Protein 4OXW (pdb70)

Solvent-accessible surface area: 6752 Å² total; per-residue (Å²): 96,138,9,38,5,51,66,36,70,74,67,67,133,48,199,30,87,78,21,46,2,54,0,72,0,81,46,88,89,113,96,71,38,9,85,38,89,28,51,53,0,62,145,4,13,82,73,0,70,125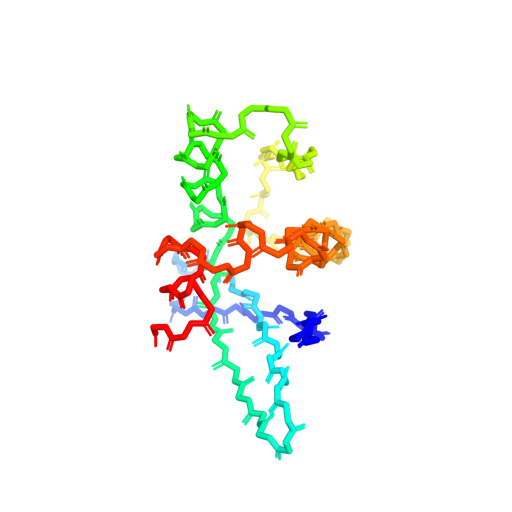,130,66,77,145,58,22,26,159,19,18,90,144,102,215,39,134,77,13,112,50,89,136,42,2,70,156,26,31,110,25,0,47,124,3,0,78,116,0,15,76,53,98,80,0,17,115,13,142,33,0,57,60,16,1,93,99

Structure (mmCIF, N/CA/C/O backbone):
data_4OXW
#
_entry.id   4OXW
#
_cell.length_a   36.672
_cell.length_b   49.258
_cell.length_c 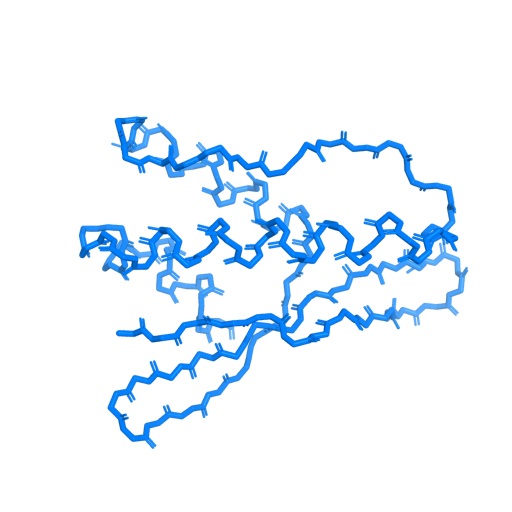  68.009
_cell.angle_alpha   90.00
_cell.angle_beta   90.00
_cell.angle_gamma   90.00
#
_symmetry.space_group_name_H-M   'P 21 21 21'
#
loop_
_entity.id
_entity.type
_entity.pdbx_description
1 polymer 'designed CISK-PX domain'
2 non-polymer 'SULFATE ION'
3 water water
#
loop_
_atom_site.group_PDB
_atom_site.id
_atom_site.type_symbol
_atom_site.label_atom_id
_atom_site.label_alt_id
_atom_site.label_comp_id
_atom_site.label_asym_id
_atom_site.label_entity_id
_atom_site.label_seq_id
_atom_site.pdbx_PDB_ins_code
_atom_site.Cartn_x
_atom_site.Cartn_y
_atom_site.Cartn_z
_atom_site.occupancy
_atom_site.B_iso_or_equiv
_atom_site.auth_seq_id
_atom_site.auth_comp_id
_atom_site.auth_asym_id
_atom_site.auth_atom_id
_atom_site.pdbx_PDB_model_num
ATOM 1 N N . MET A 1 8 ? 18.777 11.516 4.598 1.00 54.00 5 MET A N 1
ATOM 2 C CA . MET A 1 8 ? 18.567 12.690 3.695 1.00 51.99 5 MET A CA 1
ATOM 3 C C . MET A 1 8 ? 19.817 13.003 2.872 1.00 46.43 5 MET A C 1
ATOM 4 O O . MET A 1 8 ? 20.900 13.201 3.425 1.00 55.26 5 MET A O 1
ATOM 9 N N . LYS A 1 9 ? 19.650 13.043 1.550 1.00 36.69 6 LYS A N 1
ATOM 10 C CA . LYS A 1 9 ? 20.749 13.237 0.605 1.00 27.30 6 LYS A CA 1
ATOM 11 C C . LYS A 1 9 ? 20.454 14.610 -0.007 1.00 29.62 6 LYS A C 1
ATOM 12 O O . LYS A 1 9 ? 19.316 14.840 -0.395 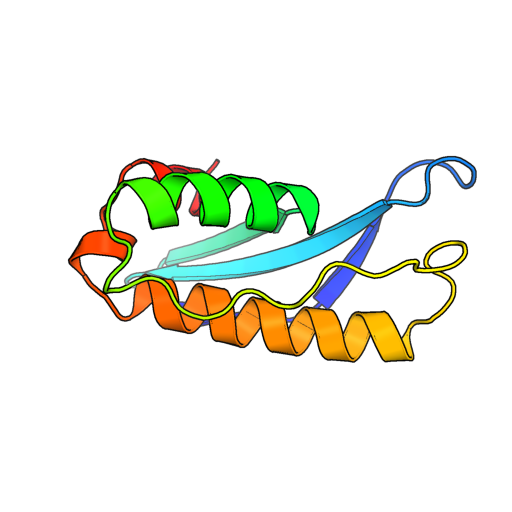1.00 27.26 6 LYS A O 1
ATOM 18 N N . VAL A 1 10 ? 21.446 15.519 -0.022 1.00 22.27 7 VAL A N 1
ATOM 19 C CA . VAL A 1 10 ? 21.286 16.845 -0.632 1.00 21.77 7 VAL A CA 1
ATOM 20 C C . VAL A 1 10 ? 22.380 17.141 -1.642 1.00 23.31 7 VAL A C 1
ATOM 21 O O . VAL A 1 10 ? 23.494 16.615 -1.536 1.00 21.15 7 VAL A O 1
ATOM 25 N N . SER A 1 11 ? 22.062 17.944 -2.644 1.00 18.30 8 SER A N 1
ATOM 26 C CA . SER A 1 11 ? 23.044 18.386 -3.636 1.00 18.94 8 SER A CA 1
ATOM 27 C C . SER A 1 11 ? 22.579 19.717 -4.214 1.00 17.83 8 SER A C 1
ATOM 28 O O . SER A 1 11 ? 21.449 20.132 -3.978 1.00 18.76 8 SER A O 1
ATOM 31 N N . ILE A 1 12 ? 23.498 20.433 -4.863 1.00 18.23 9 ILE A N 1
ATOM 32 C CA . ILE A 1 12 ? 23.204 21.700 -5.502 1.00 17.92 9 ILE A CA 1
ATOM 33 C C . ILE A 1 12 ? 23.706 21.660 -6.943 1.00 20.77 9 ILE A C 1
ATOM 34 O O . ILE A 1 12 ? 24.873 22.007 -7.240 1.00 20.61 9 ILE A O 1
ATOM 39 N N . PRO A 1 13 ? 22.837 21.175 -7.849 1.00 20.69 10 PRO A N 1
ATOM 40 C CA . PRO A 1 13 ? 23.260 20.964 -9.240 1.00 27.61 10 PRO A CA 1
ATOM 41 C C . PRO A 1 13 ? 23.528 22.259 -9.991 1.00 23.65 10 PRO A C 1
ATOM 42 O O . PRO A 1 13 ? 24.423 22.310 -10.853 1.00 24.75 10 PRO A O 1
ATOM 46 N N . ASP A 1 14 ? 22.780 23.307 -9.661 1.00 23.33 11 ASP A N 1
ATOM 47 C CA . ASP A 1 14 ? 22.863 24.557 -10.406 1.00 24.87 11 ASP A CA 1
ATOM 48 C C . ASP A 1 14 ? 22.564 25.764 -9.571 1.00 23.47 11 ASP A C 1
ATOM 49 O O . ASP A 1 14 ? 21.900 25.654 -8.527 1.00 21.25 11 ASP A O 1
ATOM 54 N N . PHE A 1 15 ? 23.025 26.913 -10.064 1.00 21.07 12 PHE A N 1
ATOM 55 C CA . PHE A 1 15 ? 22.531 28.217 -9.651 1.00 23.91 12 PHE A CA 1
ATOM 56 C C . PHE A 1 15 ? 21.716 28.835 -10.804 1.00 29.29 12 PHE A C 1
ATOM 57 O O . PHE A 1 15 ? 21.814 28.406 -11.980 1.00 24.99 12 PHE A O 1
ATOM 65 N N . GLU A 1 16 ? 20.878 29.797 -10.463 1.00 26.58 13 GLU A N 1
ATOM 66 C CA . GLU A 1 16 ? 19.992 30.435 -11.427 1.00 30.16 13 GLU A CA 1
ATOM 67 C C . GLU A 1 16 ? 19.909 31.906 -11.071 1.00 34.06 13 GLU A C 1
ATOM 68 O O . GLU A 1 16 ? 19.913 32.275 -9.895 1.00 33.26 13 GLU A O 1
ATOM 74 N N . LYS A 1 17 ? 19.809 32.763 -12.076 1.00 39.26 14 LYS A N 1
ATOM 75 C CA . LYS A 1 17 ? 19.658 34.195 -11.812 1.00 43.90 14 LYS A CA 1
ATOM 76 C C . LYS A 1 17 ? 18.242 34.606 -12.089 1.00 48.91 14 LYS A C 1
ATOM 77 O O . LYS A 1 17 ? 17.747 34.397 -13.186 1.00 56.55 14 LYS A O 1
ATOM 83 N N . GLU A 1 18 ? 17.595 35.178 -11.083 1.00 54.32 15 GLU A N 1
ATOM 84 C CA . GLU A 1 18 ? 16.179 35.492 -11.144 1.00 72.52 15 GLU A CA 1
ATOM 85 C C . GLU A 1 18 ? 16.035 36.974 -10.879 1.00 85.03 15 GLU A C 1
ATOM 86 O O . GLU A 1 18 ? 16.902 37.589 -10.250 1.00 71.60 15 GLU A O 1
ATOM 92 N N . GLY A 1 19 ? 14.948 37.551 -11.379 1.00 118.59 16 GLY A N 1
ATOM 93 C CA . GLY A 1 19 ? 14.604 38.926 -11.051 1.00 142.88 16 GLY A CA 1
ATOM 94 C C . GLY A 1 19 ? 14.290 39.807 -12.241 1.00 144.75 16 GLY A C 1
ATOM 95 O O . GLY A 1 19 ? 13.310 39.585 -12.955 1.00 160.60 16 GLY A O 1
ATOM 96 N N . GLU A 1 20 ? 15.144 40.803 -12.456 1.00 139.35 17 GLU A N 1
ATOM 97 C CA . GLU A 1 20 ? 14.810 41.932 -13.313 1.00 130.66 17 GLU A CA 1
ATOM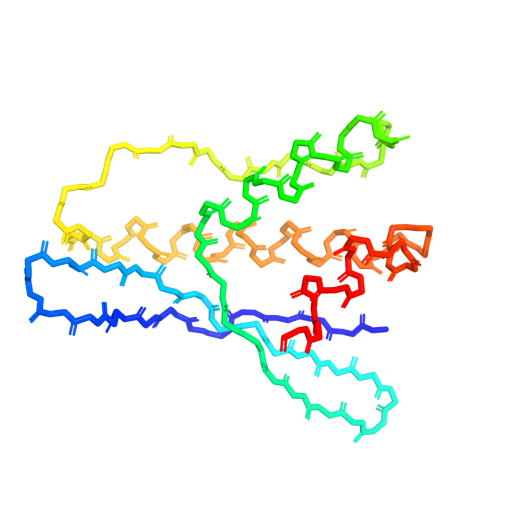 98 C C . GLU A 1 20 ? 15.893 42.247 -14.345 1.00 135.52 17 GLU A C 1
ATOM 99 O O . GLU A 1 20 ? 15.634 42.284 -15.551 1.00 143.87 17 GLU A O 1
ATOM 105 N N . GLY A 1 21 ? 17.105 42.476 -13.851 1.00 123.74 18 GLY A N 1
ATOM 106 C CA . GLY A 1 21 ? 18.192 43.032 -14.647 1.00 113.17 18 GLY A CA 1
ATOM 107 C C . GLY A 1 21 ? 18.900 44.056 -13.786 1.00 117.02 18 GLY A C 1
ATOM 108 O O . GLY A 1 21 ? 20.120 44.234 -13.876 1.00 114.06 18 GLY A O 1
ATOM 109 N N . LYS A 1 22 ? 18.109 44.725 -12.944 1.00 117.66 19 LYS A N 1
ATOM 110 C CA . LYS A 1 22 ? 18.612 45.675 -11.946 1.00 121.12 19 LYS A CA 1
ATOM 111 C C . LYS A 1 22 ? 18.700 45.005 -10.568 1.00 94.20 19 LYS A C 1
ATOM 112 O O . LYS A 1 22 ? 19.482 45.415 -9.717 1.00 79.72 19 LYS A O 1
ATOM 118 N N . SER A 1 23 ? 17.887 43.975 -10.359 1.00 96.48 20 SER A N 1
ATOM 119 C CA . SER A 1 23 ? 17.968 43.161 -9.155 1.00 107.75 20 SER A CA 1
ATOM 120 C C . SER A 1 23 ? 18.439 41.755 -9.512 1.00 97.84 20 SER A C 1
ATOM 121 O O . SER A 1 23 ? 17.770 40.774 -9.185 1.00 112.41 20 SER A O 1
ATOM 124 N N . LYS A 1 24 ? 19.573 41.644 -10.198 1.00 83.18 21 LYS A N 1
ATOM 125 C CA . LYS A 1 24 ? 20.139 40.323 -10.440 1.00 80.06 21 LYS A CA 1
ATOM 126 C C . LYS A 1 24 ? 20.413 39.722 -9.077 1.00 63.54 21 LYS A C 1
ATOM 127 O O . LYS A 1 24 ? 21.258 40.231 -8.364 1.00 49.78 21 LYS A O 1
ATOM 133 N N . HIS A 1 25 ? 19.659 38.692 -8.694 1.00 53.52 22 HIS A N 1
ATOM 134 C CA . HIS A 1 25 ? 19.990 37.889 -7.505 1.00 44.47 22 HIS A CA 1
ATOM 135 C C . HIS A 1 25 ? 20.252 36.466 -7.996 1.00 36.24 22 HIS A C 1
ATOM 136 O O . HIS A 1 25 ? 19.736 36.051 -9.047 1.00 44.58 22 HIS A O 1
ATOM 143 N N . VAL A 1 26 ? 21.065 35.725 -7.244 1.00 30.49 23 VAL A N 1
ATOM 144 C CA . VAL A 1 26 ? 21.447 34.380 -7.637 1.00 24.06 23 VAL A CA 1
ATOM 145 C C . VAL A 1 26 ? 20.843 33.465 -6.570 1.00 21.01 23 VAL A C 1
ATOM 146 O O . VAL A 1 26 ? 21.000 33.713 -5.379 1.00 22.14 23 VAL A O 1
ATOM 150 N N . MET A 1 27 ? 20.136 32.465 -7.043 1.00 19.61 24 MET A N 1
ATOM 151 C CA . MET A 1 27 ? 19.580 31.420 -6.199 1.00 20.73 24 MET A CA 1
ATOM 152 C C . MET A 1 27 ? 20.200 30.086 -6.541 1.00 22.17 24 MET A C 1
ATOM 153 O O . MET A 1 27 ? 20.562 29.817 -7.679 1.00 23.45 24 MET A O 1
ATOM 158 N N . TYR A 1 28 ? 20.345 29.248 -5.522 1.00 18.42 25 TYR A N 1
ATOM 159 C CA . TYR A 1 28 ? 20.974 27.943 -5.639 1.00 16.58 25 TYR A CA 1
ATOM 160 C C . TYR A 1 28 ? 19.867 26.924 -5.516 1.00 17.71 25 TYR A C 1
ATOM 161 O O . TYR A 1 28 ? 19.055 27.023 -4.607 1.00 17.50 25 TYR A O 1
ATOM 170 N N . LYS A 1 29 ? 19.802 26.001 -6.472 1.00 19.48 26 LYS A N 1
ATOM 171 C CA . LYS A 1 29 ? 18.798 24.955 -6.463 1.00 20.62 26 LYS A CA 1
ATOM 172 C C . LYS A 1 29 ? 19.305 23.775 -5.635 1.00 19.31 26 LYS A C 1
ATOM 173 O O . LYS A 1 29 ? 20.260 23.108 -6.021 1.00 21.29 26 LYS A O 1
ATOM 179 N N . ILE A 1 30 ? 18.696 23.547 -4.471 1.00 19.73 27 ILE A N 1
ATOM 180 C CA . ILE A 1 30 ? 19.060 22.418 -3.621 1.00 18.09 27 ILE A CA 1
ATOM 181 C C . ILE A 1 30 ? 18.084 21.244 -3.917 1.00 17.98 27 ILE A C 1
ATOM 182 O O . ILE A 1 30 ? 16.863 21.380 -3.729 1.00 21.76 27 ILE A O 1
ATOM 187 N N . LYS A 1 31 ? 18.634 20.138 -4.387 1.00 19.91 28 LYS A N 1
ATOM 188 C CA . LYS A 1 31 ? 17.872 18.889 -4.612 1.00 20.31 28 LYS A CA 1
ATOM 189 C C . LYS A 1 31 ? 17.960 18.059 -3.331 1.00 22.11 28 LYS A C 1
ATOM 190 O O . LYS A 1 31 ? 19.047 17.865 -2.776 1.00 21.70 28 LYS A O 1
ATOM 196 N N . VAL A 1 32 ? 16.800 17.637 -2.821 1.00 21.61 29 VAL A N 1
ATOM 197 C CA . VAL A 1 32 ? 16.703 16.984 -1.529 1.00 19.80 29 VAL A CA 1
ATOM 198 C C . VAL A 1 32 ? 16.037 15.630 -1.789 1.00 23.13 29 VAL A C 1
ATOM 199 O O . VAL A 1 32 ? 15.048 15.569 -2.485 1.00 24.58 29 VAL A O 1
ATOM 203 N N . LYS A 1 33 ? 16.664 14.552 -1.316 1.00 26.50 30 LYS A N 1
ATOM 204 C CA . LYS A 1 33 ? 16.105 13.188 -1.427 1.00 29.31 30 LYS A CA 1
ATOM 205 C C . LYS A 1 33 ? 15.982 12.552 -0.057 1.00 31.23 30 LYS A C 1
ATOM 206 O O . LYS A 1 33 ? 16.852 12.696 0.813 1.00 29.37 30 LYS A O 1
ATOM 212 N N . THR A 1 34 ? 14.873 11.878 0.195 1.00 29.53 31 THR A N 1
ATOM 213 C CA . THR A 1 34 ? 14.785 11.136 1.425 1.00 29.25 31 THR A CA 1
ATOM 214 C C . THR A 1 34 ? 13.858 9.986 1.117 1.00 25.42 31 THR A C 1
ATOM 215 O O . THR A 1 34 ? 12.845 10.174 0.460 1.00 21.79 31 THR A O 1
ATOM 219 N N . GLY A 1 35 ? 14.217 8.785 1.539 1.00 26.40 32 GLY A N 1
ATOM 220 C CA . GLY A 1 35 ? 13.410 7.638 1.062 1.00 26.29 32 GLY A CA 1
ATOM 221 C C . GLY A 1 35 ? 13.375 7.599 -0.443 1.00 24.35 32 GLY A C 1
ATOM 222 O O . GLY A 1 35 ? 14.427 7.637 -1.093 1.00 27.76 32 GLY A O 1
ATOM 223 N N . GLY A 1 36 ? 12.182 7.483 -1.042 1.00 21.91 33 GLY A N 1
ATOM 224 C CA . GLY A 1 36 ? 12.045 7.526 -2.469 1.00 22.52 33 GLY A CA 1
ATOM 225 C C . GLY A 1 36 ? 11.466 8.837 -2.964 1.00 22.55 33 GLY A C 1
ATOM 226 O O . GLY A 1 36 ? 11.026 8.924 -4.098 1.00 26.86 33 GLY A O 1
ATOM 227 N N . GLU A 1 37 ? 11.476 9.857 -2.106 1.00 20.82 34 GLU A N 1
ATOM 228 C CA . GLU A 1 37 ? 10.964 11.183 -2.437 1.00 21.53 34 GLU A CA 1
ATOM 229 C C . GLU A 1 37 ? 12.120 12.117 -2.838 1.00 27.22 34 GLU A C 1
ATOM 230 O O . GLU A 1 37 ? 13.258 11.943 -2.376 1.00 24.80 34 GLU A O 1
ATOM 236 N N . GLU A 1 38 ? 11.824 13.069 -3.733 1.00 23.99 35 GLU A N 1
ATOM 237 C CA . GLU A 1 38 ? 12.820 14.046 -4.179 1.00 24.77 35 GLU A CA 1
ATOM 238 C C . GLU A 1 38 ? 12.091 15.356 -4.462 1.00 29.99 35 GLU A C 1
ATOM 239 O O . GLU A 1 38 ? 10.965 15.372 -4.981 1.00 28.03 35 GLU A O 1
ATOM 245 N N . TRP A 1 39 ? 12.695 16.464 -4.044 1.00 21.61 36 TRP A N 1
ATOM 246 C CA . TRP A 1 39 ? 12.139 17.783 -4.345 1.00 21.03 36 TRP A CA 1
ATOM 247 C C . TRP A 1 39 ? 13.318 18.765 -4.388 1.00 23.50 36 TRP A C 1
ATOM 248 O O . TRP A 1 39 ? 14.469 18.398 -4.186 1.00 23.27 36 TRP A O 1
ATOM 259 N N . ALA A 1 40 ? 13.011 20.000 -4.726 1.00 23.45 37 ALA A N 1
ATOM 260 C CA . ALA A 1 40 ? 14.022 21.054 -4.785 1.00 21.40 37 ALA A CA 1
ATOM 261 C C . ALA A 1 40 ? 13.520 22.281 -4.050 1.00 24.59 37 ALA A C 1
ATOM 262 O O . ALA A 1 40 ? 12.325 22.567 -4.040 1.00 24.71 37 ALA A O 1
ATOM 264 N N . VAL A 1 41 ? 14.447 23.034 -3.471 1.00 22.57 38 VAL A N 1
ATOM 265 C CA . VAL A 1 41 ? 14.157 24.327 -2.886 1.00 21.62 38 VAL A CA 1
ATOM 266 C C . VAL A 1 41 ? 15.203 25.246 -3.488 1.00 19.57 38 VAL A C 1
ATOM 267 O O . VAL A 1 41 ? 16.287 24.804 -3.903 1.00 20.76 38 VAL A O 1
ATOM 271 N N . TYR A 1 42 ? 14.881 26.524 -3.498 1.00 21.17 39 TYR A N 1
ATOM 272 C CA . TYR A 1 42 ? 15.814 27.497 -4.010 1.00 18.96 39 TYR A CA 1
ATOM 273 C C . TYR A 1 42 ? 16.199 28.444 -2.908 1.00 17.88 39 TYR A C 1
ATOM 274 O O . TYR A 1 42 ? 15.310 29.000 -2.242 1.00 21.24 39 TYR A O 1
ATOM 283 N N . ARG A 1 43 ? 17.490 28.722 -2.751 1.00 17.70 40 ARG A N 1
ATOM 284 C CA . ARG A 1 43 ? 17.983 29.556 -1.660 1.00 17.70 40 ARG A CA 1
ATOM 285 C C . ARG A 1 43 ? 19.099 30.456 -2.102 1.00 18.34 40 ARG A C 1
ATOM 286 O O . ARG A 1 43 ? 20.028 30.050 -2.805 1.00 19.29 40 ARG A O 1
ATOM 294 N N . ARG A 1 44 ? 19.062 31.676 -1.625 1.00 17.49 41 ARG A N 1
ATOM 295 C CA . ARG A 1 44 ? 20.155 32.635 -1.852 1.00 17.31 41 ARG A CA 1
ATOM 296 C C . ARG A 1 44 ? 21.273 32.457 -0.854 1.00 19.10 41 ARG A C 1
ATOM 297 O O . ARG A 1 44 ? 21.067 31.888 0.225 1.00 17.21 41 ARG A O 1
ATOM 305 N N . TYR A 1 45 ? 22.453 32.984 -1.155 1.00 16.05 42 TYR A N 1
ATOM 306 C CA . TYR A 1 45 ? 23.564 32.947 -0.221 1.00 16.66 42 TYR A CA 1
ATOM 307 C C . TYR A 1 45 ? 23.150 33.534 1.122 1.00 19.17 42 TYR A C 1
ATOM 308 O O . TYR A 1 45 ? 23.502 33.012 2.183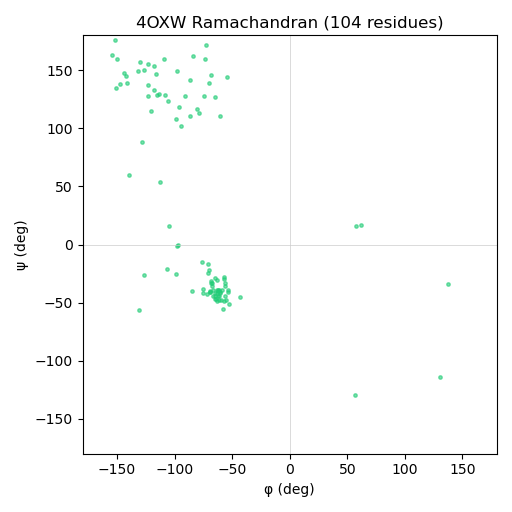 1.00 19.33 42 TYR A O 1
ATOM 317 N N . SER A 1 46 ? 22.387 34.620 1.091 1.00 17.65 43 SER A N 1
ATOM 318 C CA . SER A 1 46 ? 21.965 35.276 2.353 1.00 21.47 43 SER A CA 1
ATOM 319 C C . SER A 1 46 ? 21.063 34.379 3.172 1.00 19.75 43 SER A C 1
ATOM 320 O O . SER A 1 46 ? 21.033 34.503 4.398 1.00 21.18 43 SER A O 1
ATOM 323 N N . ASP A 1 47 ? 20.306 33.485 2.520 1.00 17.75 44 ASP A N 1
ATOM 324 C CA . ASP A 1 47 ? 19.528 32.472 3.277 1.00 16.78 44 ASP A CA 1
ATOM 325 C C . ASP A 1 47 ? 20.455 31.503 4.020 1.00 17.18 44 ASP A C 1
ATOM 326 O O . ASP A 1 47 ? 20.245 31.177 5.213 1.00 17.97 44 ASP A O 1
ATOM 331 N N . PHE A 1 48 ? 21.461 30.996 3.334 1.00 16.29 45 PHE A N 1
ATOM 332 C CA . PHE A 1 48 ? 22.475 30.157 3.947 1.00 17.16 45 PHE A CA 1
ATOM 333 C C . PHE A 1 48 ? 23.197 30.866 5.080 1.00 17.54 45 PHE A C 1
ATOM 334 O O . PHE A 1 48 ? 23.471 30.275 6.112 1.00 19.30 45 PHE A O 1
ATOM 342 N N . TYR A 1 49 ? 23.481 32.158 4.907 1.00 17.52 46 TYR A N 1
ATOM 343 C CA . TYR A 1 49 ? 24.195 32.931 5.917 1.00 17.99 46 TYR A CA 1
ATOM 344 C C . TYR A 1 49 ? 23.358 33.087 7.202 1.00 19.30 46 TYR A C 1
ATOM 345 O O . TYR A 1 49 ? 23.886 32.905 8.296 1.00 19.45 46 TYR A O 1
ATOM 354 N N . TRP A 1 50 ? 22.074 33.388 7.045 1.00 21.34 47 TRP A N 1
ATOM 355 C CA . TRP A 1 50 ? 21.150 33.474 8.175 1.00 23.54 47 TRP A CA 1
ATOM 356 C C . TRP A 1 50 ? 21.047 32.113 8.891 1.00 18.57 47 TRP A C 1
ATOM 357 O O . TRP A 1 50 ? 21.157 32.070 10.134 1.00 21.27 47 TRP A O 1
ATOM 368 N N . LEU A 1 51 ? 20.865 31.026 8.126 1.00 17.95 48 LEU A N 1
ATOM 369 C CA . LEU A 1 51 ? 20.797 29.679 8.699 1.00 20.83 48 LEU A CA 1
ATOM 370 C C . LEU A 1 51 ? 22.062 29.427 9.536 1.00 20.52 48 LEU A C 1
ATOM 371 O O . LEU A 1 51 ? 22.010 28.959 10.686 1.00 20.52 48 LEU A O 1
ATOM 376 N N . HIS A 1 52 ? 23.222 29.738 8.957 1.00 17.60 49 HIS A N 1
ATOM 377 C CA . HIS A 1 52 ? 24.485 29.499 9.604 1.00 19.24 49 HIS A CA 1
ATOM 378 C C . HIS A 1 52 ? 24.606 30.239 10.922 1.00 21.67 49 HIS A C 1
ATOM 379 O O . HIS A 1 52 ? 25.002 29.672 11.938 1.00 21.59 49 HIS A O 1
ATOM 386 N N . LYS A 1 53 ? 24.262 31.518 10.913 1.00 18.91 50 LYS A N 1
ATOM 387 C CA . LYS A 1 53 ? 24.406 32.314 12.140 1.00 22.69 50 LYS A CA 1
ATOM 388 C C . LYS A 1 53 ? 23.507 31.748 13.241 1.00 23.11 50 LYS A C 1
ATOM 389 O O . LYS A 1 53 ? 23.933 31.659 14.396 1.00 27.24 50 LYS A O 1
ATOM 395 N N . LYS A 1 54 ? 22.303 31.316 12.896 1.00 21.39 51 LYS A N 1
ATOM 396 C CA . LYS A 1 54 ? 21.362 30.797 13.909 1.00 24.18 51 LYS A CA 1
ATOM 397 C C . LYS A 1 54 ? 21.745 29.417 14.361 1.00 30.97 51 LYS A C 1
ATOM 398 O O . LYS A 1 54 ? 21.628 29.107 15.532 1.00 27.12 51 LYS A O 1
ATOM 404 N N . LEU A 1 55 ? 22.218 28.582 13.446 1.00 21.73 52 LEU A N 1
ATOM 405 C CA . LEU A 1 55 ? 22.688 27.251 13.837 1.00 23.31 52 LEU A CA 1
ATOM 406 C C . LEU A 1 55 ? 23.913 27.299 14.681 1.00 29.24 52 LEU A C 1
ATOM 407 O O . LEU A 1 55 ? 24.081 26.490 15.613 1.00 30.14 52 LEU A O 1
ATOM 412 N N . GLN A 1 56 ? 24.802 28.215 14.344 1.00 27.13 53 GLN A N 1
ATOM 413 C CA . GLN A 1 56 ? 26.049 28.369 15.062 1.00 30.77 53 GLN A CA 1
ATOM 414 C C . GLN A 1 56 ? 25.776 28.772 16.515 1.00 34.45 53 GLN A C 1
ATOM 415 O O . GLN A 1 56 ? 26.532 28.415 17.422 1.00 37.78 53 GLN A O 1
ATOM 421 N N . GLN A 1 57 ? 24.694 29.497 16.745 1.00 37.00 54 GLN A N 1
ATOM 422 C CA . GLN A 1 57 ? 24.315 29.857 18.114 1.00 36.75 54 GLN A CA 1
ATOM 423 C C . GLN A 1 57 ? 23.878 28.623 18.9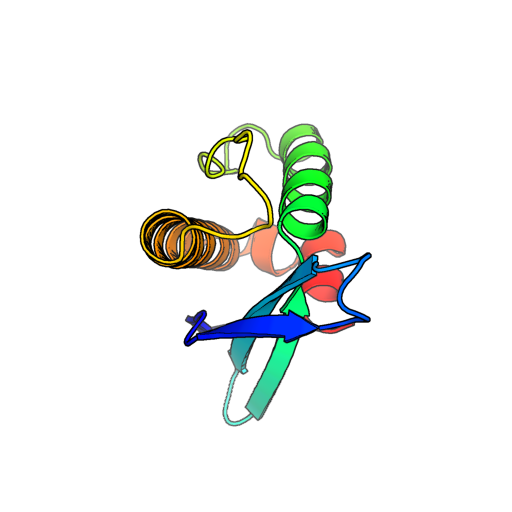08 1.00 39.90 54 GLN A C 1
ATOM 424 O O . GLN A 1 57 ? 24.179 28.521 20.091 1.00 42.25 54 GLN A O 1
ATOM 430 N N . ARG A 1 58 ? 23.220 27.673 18.252 1.00 34.53 55 ARG A N 1
ATOM 431 C CA . ARG A 1 58 ? 22.674 26.507 18.917 1.00 32.59 55 ARG A CA 1
ATOM 432 C C . ARG A 1 58 ? 23.713 25.399 19.068 1.00 33.20 55 ARG A C 1
ATOM 433 O O . ARG A 1 58 ? 23.799 24.739 20.119 1.00 29.75 55 ARG A O 1
ATOM 441 N N . TYR A 1 59 ? 24.525 25.205 18.029 1.00 27.30 56 TYR A N 1
ATOM 442 C CA . TYR A 1 59 ? 25.417 24.067 17.922 1.00 26.66 56 TYR A CA 1
ATOM 443 C C . TYR A 1 59 ? 26.768 24.472 17.365 1.00 26.51 56 TYR A C 1
ATOM 444 O O . TYR A 1 59 ? 27.190 23.942 16.342 1.00 27.41 56 TYR A O 1
ATOM 453 N N . PRO A 1 60 ? 27.478 25.375 18.046 1.00 28.11 57 PRO A N 1
ATOM 454 C CA . PRO A 1 60 ? 28.772 25.880 17.572 1.00 29.98 57 PRO A CA 1
ATOM 455 C C . PRO A 1 60 ? 29.818 24.797 17.336 1.00 34.21 57 PRO A C 1
ATOM 456 O O . PRO A 1 60 ? 30.682 24.939 16.461 1.00 34.13 57 PRO A O 1
ATOM 460 N N . GLU A 1 61 ? 29.722 23.68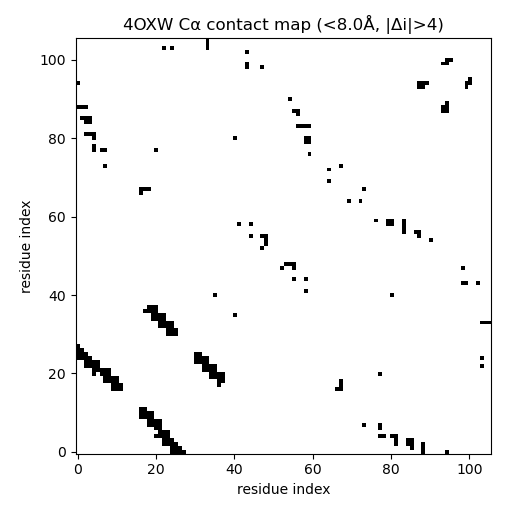8 18.055 1.00 29.04 58 GLU A N 1
ATOM 461 C CA . GLU A 1 61 ? 30.644 22.566 17.853 1.00 26.20 58 GLU A CA 1
ATOM 462 C C . GLU A 1 61 ? 30.446 21.808 16.564 1.00 29.27 58 GLU A C 1
ATOM 463 O O . GLU A 1 61 ? 31.353 21.102 16.138 1.00 29.08 58 GLU A O 1
ATOM 469 N N . LEU A 1 62 ? 29.239 21.847 16.004 1.00 27.21 59 LEU A N 1
ATOM 470 C CA . LEU A 1 62 ? 28.927 20.980 14.892 1.00 27.85 59 LEU A CA 1
ATOM 471 C C . LEU A 1 62 ? 28.835 21.671 13.544 1.00 23.80 59 LEU A C 1
ATOM 472 O O . LEU A 1 62 ? 28.894 21.010 12.510 1.00 28.97 59 LEU A O 1
ATOM 477 N N . VAL A 1 63 ? 28.625 22.966 13.560 1.00 22.21 60 VAL A N 1
ATOM 478 C CA . VAL A 1 63 ? 28.395 23.681 12.289 1.00 21.30 60 VAL A CA 1
ATOM 479 C C . VAL A 1 63 ? 29.717 23.815 11.546 1.00 26.34 60 VAL A C 1
ATOM 480 O O . VAL A 1 63 ? 30.717 24.292 12.110 1.00 25.43 60 VAL A O 1
ATOM 484 N N . PRO A 1 64 ? 29.740 23.402 10.274 1.00 23.62 61 PRO A N 1
ATOM 485 C CA . PRO A 1 64 ? 30.918 23.553 9.440 1.00 24.98 61 PRO A CA 1
ATOM 486 C C . PRO A 1 64 ? 31.166 25.011 9.027 1.00 26.18 61 PRO A C 1
ATOM 487 O O . PRO A 1 64 ? 30.320 25.879 9.226 1.00 22.53 61 PRO A O 1
ATOM 491 N N . GLU A 1 65 ? 32.316 25.232 8.422 1.00 26.05 62 GLU A N 1
ATOM 492 C CA . GLU A 1 65 ? 32.671 26.503 7.848 1.00 25.86 62 GLU A CA 1
ATOM 493 C C . GLU A 1 65 ? 31.756 26.878 6.658 1.00 23.09 62 GLU A C 1
ATOM 494 O O . GLU A 1 65 ? 31.594 26.107 5.731 1.00 22.60 62 GLU A O 1
ATOM 500 N N . LEU A 1 66 ? 31.172 28.068 6.701 1.00 19.80 63 LEU A N 1
ATOM 501 C CA . LEU A 1 66 ? 30.335 28.549 5.619 1.00 17.46 63 LEU A CA 1
ATOM 502 C C . LEU A 1 66 ? 31.245 29.223 4.591 1.00 18.44 63 LEU A C 1
ATOM 503 O O . LEU A 1 66 ? 32.128 29.959 4.976 1.00 18.10 63 LEU A O 1
ATOM 508 N N . PRO A 1 67 ? 30.967 29.053 3.298 1.00 18.19 64 PRO A N 1
ATOM 509 C CA . PRO A 1 67 ? 31.696 29.838 2.272 1.00 19.60 64 PRO A CA 1
ATOM 510 C C . PRO A 1 67 ? 31.605 31.338 2.537 1.00 17.52 64 PRO A C 1
ATOM 511 O O . PRO A 1 67 ? 30.595 31.842 3.031 1.00 19.98 64 PRO A O 1
ATOM 515 N N . PRO A 1 68 ? 32.675 32.061 2.250 1.00 20.10 65 PRO A N 1
ATOM 516 C CA . PRO A 1 68 ? 32.775 33.439 2.686 1.00 22.64 65 PRO A CA 1
ATOM 517 C C . PRO A 1 68 ? 31.914 34.465 1.949 1.00 21.78 65 PRO A C 1
ATOM 518 O O . PRO A 1 68 ? 31.495 34.271 0.784 1.00 19.51 65 PRO A O 1
ATOM 522 N N . LYS A 1 69 ? 31.706 35.601 2.615 1.00 21.90 66 LYS A N 1
ATOM 523 C CA . LYS A 1 69 ? 31.111 36.764 1.990 1.00 22.43 66 LYS A CA 1
ATOM 524 C C . LYS A 1 69 ? 32.094 37.319 0.971 1.00 20.19 66 LYS A C 1
ATOM 525 O O . LYS A 1 69 ? 33.302 37.254 1.169 1.00 21.94 66 LYS A O 1
ATOM 531 N N . LYS A 1 70 ? 31.524 37.842 -0.111 1.00 18.74 67 LYS A N 1
ATOM 532 C CA . LYS A 1 70 ? 32.319 38.366 -1.228 1.00 22.47 67 LYS A CA 1
ATOM 533 C C . LYS A 1 70 ? 31.632 39.572 -1.795 1.00 23.87 67 LYS A C 1
ATOM 534 O O . LYS A 1 70 ? 30.424 39.665 -1.813 1.00 22.98 67 LYS A O 1
ATOM 540 N N . TRP A 1 71 ? 32.425 40.506 -2.276 1.00 22.57 68 TRP A N 1
ATOM 541 C CA . TRP A 1 71 ? 31.933 41.516 -3.185 1.00 23.93 68 TRP A CA 1
ATOM 542 C C . TRP A 1 71 ? 31.888 40.834 -4.581 1.00 23.86 68 TRP A C 1
ATOM 543 O O . TRP A 1 71 ? 32.911 40.395 -5.163 1.00 33.01 68 TRP A O 1
ATOM 554 N N . ILE A 1 72 ? 30.726 40.714 -5.127 1.00 25.96 69 ILE A N 1
ATOM 555 C CA . ILE A 1 72 ? 30.569 40.033 -6.448 1.00 36.02 69 ILE A CA 1
ATOM 556 C C . ILE A 1 72 ? 29.960 41.066 -7.345 1.00 39.55 69 ILE A C 1
ATOM 557 O O . ILE A 1 72 ? 28.856 41.480 -7.092 1.00 32.53 69 ILE A O 1
ATOM 562 N N . TYR A 1 73 ? 30.703 41.490 -8.376 1.00 33.67 70 TYR A N 1
ATOM 563 C CA . TYR A 1 73 ? 30.246 42.572 -9.230 1.00 51.11 70 TYR A CA 1
ATOM 564 C C . TYR A 1 73 ? 29.201 42.141 -10.280 1.00 62.26 70 TYR A C 1
ATOM 565 O O . TYR A 1 73 ? 29.514 41.394 -11.214 1.00 86.86 70 TYR A O 1
ATOM 574 N N . SER A 1 74 ? 27.975 42.642 -10.117 1.00 85.74 71 SER A N 1
ATOM 575 C CA . SER A 1 74 ? 26.855 42.382 -11.037 1.00 101.21 71 SER A CA 1
ATOM 576 C C . SER A 1 74 ? 26.483 40.900 -11.106 1.00 107.14 71 SER A C 1
ATOM 577 O O . SER A 1 74 ? 25.781 40.473 -12.027 1.00 135.79 71 SER A O 1
ATOM 580 N N . ALA A 1 75 ? 26.935 40.129 -10.116 1.00 97.90 72 ALA A N 1
ATOM 581 C CA . ALA A 1 75 ? 26.883 38.677 -10.188 1.00 101.16 72 ALA A CA 1
ATOM 582 C C . ALA A 1 75 ? 27.641 38.237 -11.444 1.00 104.95 72 ALA A C 1
ATOM 583 O O . ALA A 1 75 ? 27.522 37.100 -11.908 1.00 77.34 72 ALA A O 1
ATOM 585 N N . LEU A 1 76 ? 28.436 39.160 -11.978 1.00 123.10 73 LEU A N 1
ATOM 586 C CA . LEU A 1 76 ? 29.039 39.011 -13.294 1.00 125.86 73 LEU A CA 1
ATOM 587 C C . LEU A 1 76 ? 29.864 37.741 -13.404 1.00 107.41 73 LEU A C 1
ATOM 588 O O . LEU A 1 76 ? 29.897 37.123 -14.470 1.00 108.89 73 LEU A O 1
ATOM 593 N N . ASP A 1 77 ? 30.530 37.349 -12.318 1.00 75.89 74 ASP A N 1
ATOM 594 C CA . ASP A 1 77 ? 31.533 36.320 -12.446 1.00 54.58 74 ASP A CA 1
ATOM 595 C C . ASP A 1 77 ? 31.007 34.924 -12.159 1.00 35.75 74 ASP A C 1
ATOM 596 O O . ASP A 1 77 ? 30.837 34.498 -11.032 1.00 26.80 74 ASP A O 1
ATOM 601 N N . GLU A 1 78 ? 30.769 34.182 -13.228 1.00 30.45 75 GLU A N 1
ATOM 602 C CA . GLU A 1 78 ? 30.297 32.830 -13.097 1.00 26.52 75 GLU A CA 1
ATOM 603 C C . GLU A 1 78 ? 31.330 31.919 -12.552 1.00 23.51 75 GLU A C 1
ATOM 604 O O . GLU A 1 78 ? 30.988 30.878 -12.019 1.00 25.98 75 GLU A O 1
ATOM 610 N N . GLN A 1 79 ? 32.616 32.260 -12.651 1.00 21.52 76 GLN A N 1
ATOM 611 C CA . GLN A 1 79 ? 33.609 31.409 -12.114 1.00 25.85 76 GLN A CA 1
ATOM 612 C C . GLN A 1 79 ? 33.514 31.447 -10.566 1.00 24.56 76 GLN A C 1
ATOM 613 O O . GLN A 1 79 ? 33.612 30.404 -9.898 1.00 26.36 76 GLN A O 1
ATOM 619 N N . ILE A 1 80 ? 33.298 32.648 -10.044 1.00 24.67 77 ILE A N 1
ATOM 620 C CA . ILE A 1 80 ? 33.066 32.825 -8.574 1.00 26.88 77 ILE A CA 1
ATOM 621 C C . ILE A 1 80 ? 31.799 32.065 -8.130 1.00 27.76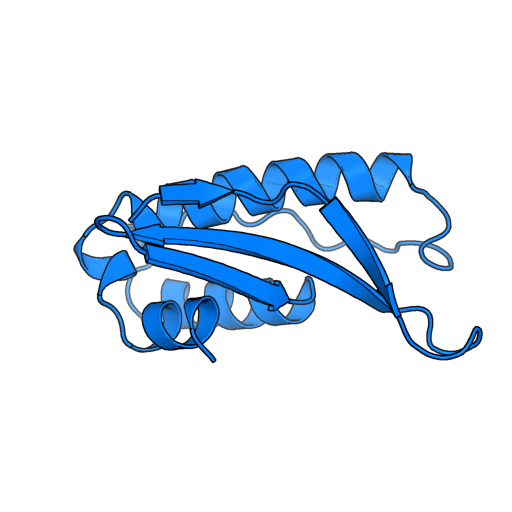 77 ILE A C 1
ATOM 622 O O . ILE A 1 80 ? 31.786 31.384 -7.097 1.00 24.24 77 ILE A O 1
ATOM 627 N N . LEU A 1 81 ? 30.742 32.183 -8.913 1.00 23.61 78 LEU A N 1
ATOM 628 C CA . LEU A 1 81 ? 29.479 31.468 -8.615 1.00 23.01 78 LEU A CA 1
ATOM 629 C C . LEU A 1 81 ? 29.634 29.946 -8.667 1.00 25.42 78 LEU A C 1
ATOM 630 O O . LEU A 1 81 ? 29.072 29.239 -7.827 1.00 21.15 78 LEU A O 1
ATOM 635 N N . GLU A 1 82 ? 30.408 29.392 -9.614 1.00 22.08 79 GLU A N 1
ATOM 636 C CA . GLU A 1 82 ? 30.606 27.968 -9.592 1.00 25.00 79 GLU A CA 1
ATOM 637 C C . GLU A 1 82 ? 31.304 27.464 -8.327 1.00 22.48 79 GLU A C 1
ATOM 638 O O . GLU A 1 82 ? 30.949 26.419 -7.794 1.00 21.18 79 GLU A O 1
ATOM 644 N N . LYS A 1 83 ? 32.314 28.211 -7.855 1.00 20.54 80 LYS A N 1
ATOM 645 C CA . LYS A 1 83 ? 33.042 27.858 -6.634 1.00 20.73 80 LYS A CA 1
ATOM 646 C C . LYS A 1 83 ? 32.171 28.031 -5.403 1.00 17.49 80 LYS A C 1
ATOM 647 O O . LYS A 1 83 ? 32.219 27.172 -4.515 1.00 20.74 80 LYS A O 1
ATOM 653 N N . ARG A 1 84 ? 31.378 29.101 -5.350 1.00 18.56 81 ARG A N 1
ATOM 654 C CA . ARG A 1 84 ? 30.426 29.277 -4.235 1.00 16.58 81 ARG A CA 1
ATOM 655 C C . ARG A 1 84 ? 29.382 28.127 -4.222 1.00 16.27 81 ARG A C 1
ATOM 656 O O . ARG A 1 84 ? 29.088 27.592 -3.177 1.00 18.06 81 ARG A O 1
ATOM 664 N N . LYS A 1 85 ? 28.850 27.780 -5.382 1.00 17.58 82 LYS A N 1
ATOM 665 C CA . LYS A 1 85 ? 27.903 26.657 -5.492 1.00 16.54 82 LYS A CA 1
ATOM 666 C C . LYS A 1 85 ? 28.508 25.410 -4.855 1.00 16.61 82 LYS A C 1
ATOM 667 O O . LYS A 1 85 ? 27.860 24.704 -4.026 1.00 18.68 82 LYS A O 1
ATOM 673 N N . GLN A 1 86 ? 29.738 25.078 -5.245 1.00 17.82 83 GLN A N 1
ATOM 674 C CA . GLN A 1 86 ? 30.413 23.903 -4.734 1.00 18.84 83 GLN A CA 1
ATOM 675 C C . GLN A 1 86 ? 30.604 23.931 -3.226 1.00 19.32 83 GLN A C 1
ATOM 676 O O . GLN A 1 86 ? 30.397 22.944 -2.529 1.00 20.81 83 GLN A O 1
ATOM 682 N N . GLY A 1 87 ? 30.973 25.106 -2.733 1.00 19.39 84 GLY A N 1
ATOM 683 C CA . GLY A 1 87 ? 31.168 25.267 -1.283 1.00 18.64 84 GLY A CA 1
ATOM 684 C C . GLY A 1 87 ? 29.897 25.189 -0.502 1.00 16.24 84 GLY A C 1
ATOM 685 O O . GLY A 1 87 ? 29.860 24.612 0.608 1.00 19.89 84 GLY A O 1
ATOM 686 N N . LEU A 1 88 ? 28.830 25.790 -1.034 1.00 17.87 85 LEU A N 1
ATOM 687 C CA . LEU A 1 88 ? 27.519 25.734 -0.363 1.00 15.07 85 LEU A CA 1
ATOM 688 C C . LEU A 1 88 ? 26.975 24.312 -0.376 1.00 15.87 85 LEU A C 1
ATOM 689 O O . LEU A 1 88 ? 26.333 23.884 0.565 1.00 17.55 85 LEU A O 1
ATOM 694 N N . GLU A 1 89 ? 27.277 23.567 -1.435 1.00 16.32 86 GLU A N 1
ATOM 695 C CA . GLU A 1 89 ? 26.903 22.143 -1.503 1.00 17.09 86 GLU A CA 1
ATOM 696 C C . GLU A 1 89 ? 27.603 21.314 -0.406 1.00 19.34 86 GLU A C 1
ATOM 697 O O . GLU A 1 89 ? 26.964 20.556 0.325 1.00 19.07 86 GLU A O 1
ATOM 703 N N . LYS A 1 90 ? 28.903 21.488 -0.267 1.00 20.93 87 LYS A N 1
ATOM 704 C CA . LYS A 1 90 ? 29.670 20.786 0.792 1.00 20.15 87 LYS A CA 1
ATOM 705 C C . LYS A 1 90 ? 29.128 21.197 2.151 1.00 19.81 87 LYS A C 1
ATOM 706 O O . LYS A 1 90 ? 28.934 20.363 3.059 1.00 18.74 87 LYS A O 1
ATOM 712 N N . TYR A 1 91 ? 28.824 22.489 2.315 1.00 16.07 88 TYR A N 1
ATOM 713 C CA . TYR A 1 91 ? 28.273 22.986 3.590 1.00 17.74 88 TYR A CA 1
ATOM 714 C C . TYR A 1 91 ? 26.966 22.283 3.993 1.00 18.65 88 TYR A C 1
ATOM 715 O O . TYR A 1 91 ? 26.846 21.710 5.087 1.00 17.00 88 TYR A O 1
ATOM 724 N N . ILE A 1 92 ? 25.985 22.317 3.092 1.00 17.10 89 ILE A N 1
ATOM 725 C CA . ILE A 1 92 ? 24.687 21.755 3.417 1.00 18.17 89 ILE A CA 1
ATOM 726 C C . ILE A 1 92 ? 24.774 20.217 3.540 1.00 18.36 89 ILE A C 1
ATOM 727 O O . ILE A 1 92 ? 24.071 19.618 4.376 1.00 20.36 89 ILE A O 1
ATOM 732 N N . GLN A 1 93 ? 25.661 19.597 2.773 1.00 17.21 90 GLN A N 1
ATOM 733 C CA . GLN A 1 93 ? 25.896 18.115 2.933 1.00 18.95 90 GLN A CA 1
ATOM 734 C C . GLN A 1 93 ? 26.437 17.803 4.312 1.00 21.98 90 GLN A C 1
ATOM 735 O O . GLN A 1 93 ? 26.036 16.810 4.951 1.00 21.31 90 GLN A O 1
ATOM 741 N N . ARG A 1 94 ? 27.360 18.644 4.776 1.00 20.39 91 ARG A N 1
ATOM 742 C CA . ARG A 1 94 ? 27.913 18.459 6.096 1.00 21.05 91 ARG A CA 1
ATOM 743 C C . ARG A 1 94 ? 26.867 18.656 7.152 1.00 22.77 91 ARG A C 1
ATOM 744 O O . ARG A 1 94 ? 26.838 17.926 8.138 1.00 23.53 91 ARG A O 1
ATOM 752 N N . ILE A 1 95 ? 26.010 19.663 7.001 1.00 19.07 92 ILE A N 1
ATOM 753 C CA . ILE A 1 95 ? 24.929 19.841 7.949 1.00 20.53 92 ILE A CA 1
ATOM 754 C C . ILE A 1 95 ? 24.046 18.601 8.056 1.00 21.28 92 ILE A C 1
ATOM 755 O O . ILE A 1 95 ? 23.756 18.149 9.168 1.00 24.49 92 ILE A O 1
ATOM 760 N N . VAL A 1 96 ? 23.608 18.047 6.932 1.00 18.37 93 VAL A N 1
ATOM 761 C CA . VAL A 1 96 ? 22.599 16.994 6.939 1.00 21.52 93 VAL A CA 1
ATOM 762 C C . VAL A 1 96 ? 23.248 15.663 7.375 1.00 29.70 93 VAL A C 1
ATOM 763 O O . VAL A 1 96 ? 22.532 14.724 7.744 1.00 27.23 93 VAL A O 1
ATOM 767 N N . SER A 1 97 ? 24.578 15.623 7.348 1.00 27.42 94 SER A N 1
ATOM 768 C CA . SER A 1 97 ? 25.326 14.448 7.842 1.00 33.82 94 SER A CA 1
ATOM 769 C C . SER A 1 97 ? 25.252 14.325 9.368 1.00 36.92 94 SER A C 1
ATOM 770 O O . SER A 1 97 ? 25.564 13.258 9.903 1.00 39.58 94 SER A O 1
ATOM 773 N N . HIS A 1 98 ? 24.873 15.389 10.077 1.00 33.90 95 HIS A N 1
ATOM 774 C CA . HIS A 1 98 ? 24.678 15.340 11.528 1.00 32.79 95 HIS A CA 1
ATOM 775 C C . HIS A 1 98 ? 23.225 15.190 11.813 1.00 35.47 95 HIS A C 1
ATOM 776 O O . HIS A 1 98 ? 22.460 16.139 11.674 1.00 32.42 95 HIS A O 1
ATOM 783 N N . PRO A 1 99 ? 22.820 14.000 12.261 1.00 36.42 96 PRO A N 1
ATOM 784 C CA . PRO A 1 99 ? 21.432 13.801 12.626 1.00 36.56 96 PRO A CA 1
ATOM 785 C C . PRO A 1 99 ? 20.779 14.928 13.439 1.00 26.65 96 PRO A C 1
ATOM 786 O O . PRO A 1 99 ? 19.670 15.332 13.129 1.00 31.88 96 PRO A O 1
ATOM 790 N N . VAL A 1 100 ? 21.456 15.451 14.467 1.00 30.12 97 VAL A N 1
ATOM 791 C CA . VAL A 1 100 ? 20.917 16.502 15.313 1.00 29.81 97 VAL A CA 1
ATOM 792 C C . VAL A 1 100 ? 20.605 17.815 14.532 1.00 28.89 97 VAL A C 1
ATOM 793 O O . VAL A 1 100 ? 19.624 18.494 14.777 1.00 30.80 97 VAL A O 1
ATOM 797 N N . LEU A 1 101 ? 21.472 18.156 13.593 1.00 31.35 98 LEU A N 1
ATOM 798 C CA . LEU A 1 101 ? 21.219 19.322 12.737 1.00 26.42 98 LEU A CA 1
ATOM 799 C C . LEU A 1 101 ? 20.155 19.032 11.685 1.00 24.38 98 LEU A C 1
ATOM 800 O O . LEU A 1 101 ? 19.302 19.875 11.438 1.00 31.16 98 LEU A O 1
ATOM 805 N N . ALA A 1 102 ? 20.207 17.861 11.078 1.00 28.61 99 ALA A N 1
ATOM 806 C CA . ALA A 1 102 ? 19.236 17.479 10.046 1.00 28.72 99 ALA A CA 1
ATOM 807 C C . ALA A 1 102 ? 17.800 17.541 10.567 1.00 35.75 99 ALA A C 1
ATOM 808 O O . ALA A 1 102 ? 16.843 17.806 9.807 1.00 30.59 99 ALA A O 1
ATOM 810 N N . ASN A 1 103 ? 17.644 17.310 11.874 1.00 30.75 100 ASN A N 1
ATOM 811 C CA . ASN A 1 103 ? 16.345 17.317 12.514 1.00 28.45 100 ASN A CA 1
ATOM 812 C C . ASN A 1 103 ? 15.975 18.598 13.207 1.00 31.92 100 ASN A C 1
ATOM 813 O O . ASN A 1 103 ? 14.871 18.746 13.750 1.00 35.63 100 ASN A O 1
ATOM 818 N N . ASP A 1 104 ? 16.888 19.556 13.179 1.00 28.36 101 ASP A N 1
ATOM 819 C CA . ASP A 1 104 ? 16.615 20.829 13.740 1.00 26.03 101 ASP A CA 1
ATOM 820 C C . ASP A 1 104 ? 15.589 21.588 12.894 1.00 27.59 101 ASP A C 1
ATOM 821 O O . ASP A 1 104 ? 15.612 21.513 11.663 1.00 27.07 101 ASP A O 1
ATOM 826 N N . GLU A 1 105 ? 14.664 22.269 13.563 1.00 26.94 102 GLU A N 1
ATOM 827 C CA . GLU A 1 105 ? 13.564 22.940 12.897 1.00 28.70 102 GLU A CA 1
ATOM 828 C C . GLU A 1 105 ? 14.056 23.960 11.828 1.00 24.31 102 GLU A C 1
ATOM 829 O O . GLU A 1 105 ? 13.387 24.170 10.809 1.00 24.57 102 GLU A O 1
ATOM 835 N N . LEU A 1 106 ? 15.190 24.577 12.087 1.00 28.91 103 LEU A N 1
ATOM 836 C CA . LEU A 1 106 ? 15.740 25.563 11.128 1.00 29.07 103 LEU A CA 1
ATOM 837 C C . LEU A 1 106 ? 16.111 24.875 9.859 1.00 24.73 103 LEU A C 1
ATOM 838 O O . LEU A 1 106 ? 15.867 25.382 8.768 1.00 20.19 103 LEU A O 1
ATOM 843 N N . VAL A 1 107 ? 16.759 23.731 9.986 1.00 21.30 104 VAL A N 1
ATOM 844 C CA . VAL A 1 107 ? 17.223 23.021 8.825 1.00 23.27 104 VAL A CA 1
ATOM 845 C C . VAL A 1 107 ? 16.061 22.406 8.087 1.00 22.83 104 VAL A C 1
ATOM 846 O O . VAL A 1 107 ? 16.006 22.435 6.867 1.00 21.49 104 VAL A O 1
ATOM 850 N N . VAL A 1 108 ? 15.105 21.819 8.816 1.00 21.62 105 VAL A N 1
ATOM 851 C CA . VAL A 1 108 ? 13.937 21.253 8.180 1.00 24.24 105 VAL A CA 1
ATOM 852 C C . VAL A 1 108 ? 13.214 22.312 7.336 1.00 21.49 105 VAL A C 1
ATOM 853 O O . VAL A 1 108 ? 12.861 22.059 6.181 1.00 25.13 105 VAL A O 1
ATOM 857 N N . SER A 1 109 ? 13.074 23.496 7.895 1.00 21.95 106 SER A N 1
ATOM 858 C CA . SER A 1 109 ? 12.451 24.598 7.176 1.00 22.07 106 SER A CA 1
ATOM 859 C C . SER A 1 109 ? 13.306 25.000 5.938 1.00 22.80 106 SER A C 1
ATOM 860 O O . SER A 1 109 ? 12.775 25.120 4.781 1.00 22.62 106 SER A O 1
ATOM 863 N N . PHE A 1 110 ? 14.610 25.135 6.172 1.00 21.77 107 PHE A N 1
ATOM 864 C CA . PHE A 1 110 ? 15.551 25.539 5.105 1.00 16.83 107 PHE A CA 1
ATOM 865 C C . PHE A 1 110 ? 15.406 24.624 3.917 1.00 19.60 107 PHE A C 1
ATOM 866 O O . PHE A 1 110 ? 15.425 25.057 2.760 1.00 21.41 107 PHE A O 1
ATOM 874 N N . LEU A 1 111 ? 15.221 23.328 4.191 1.00 18.52 108 LEU A N 1
ATOM 875 C CA . LEU A 1 111 ? 15.200 22.336 3.153 1.00 19.62 108 LEU A CA 1
ATOM 876 C C . LEU A 1 111 ? 13.829 21.905 2.648 1.00 21.95 108 LEU A C 1
ATOM 877 O O . LEU A 1 111 ? 13.744 21.068 1.737 1.00 23.93 108 LEU A O 1
ATOM 882 N N . GLN A 1 112 ? 12.776 22.480 3.223 1.00 20.31 109 GLN A N 1
ATOM 883 C CA . GLN A 1 112 ? 11.433 22.124 2.755 1.00 25.56 109 GLN A CA 1
ATOM 884 C C . GLN A 1 112 ? 10.533 23.294 2.358 1.00 30.96 109 GLN A C 1
ATOM 885 O O . GLN A 1 112 ? 9.634 23.116 1.559 1.00 41.07 109 GLN A O 1
ATOM 891 N N . ALA A 1 113 ? 10.768 24.470 2.922 1.00 36.13 110 ALA A N 1
ATOM 892 C CA . ALA A 1 113 ? 9.857 25.611 2.794 1.00 41.52 110 ALA A CA 1
ATOM 893 C C . ALA A 1 113 ? 9.747 26.118 1.358 1.00 54.96 110 ALA A C 1
ATOM 894 O O . ALA A 1 113 ? 9.030 25.551 0.531 1.00 67.75 110 ALA A O 1
#

Sequence (106 aa):
MKVSIPDFEKEGEGKSKHVMYKIKVKTGGEEWAVYRRYSDFYWLHKKLQQRYPELVPELPPKKWIYSALDEQILEKRKQGLEKYIQRIVSHPVLANDELVVSFLQA

Foldseek 3Di:
DAKAFPDKDFDDDLVPTFIWTWIWDDDDHDIDTDIHGLVLVVVLQVVVCVVCVPQQDDQDDDDDCPSVPDVVVVVVNRVRVRVRLRSQCVDVVSVPDPSNVVVGPD

CATH classification: 3.30.1520.10

Radius of gyration: 13.85 Å; Cα contacts (8 Å, |Δi|>4): 137; chains: 1; bounding box: 24×38×34 Å

Secondary structure (DSSP, 8-state):
-EEEEEEEEEES-SSS-EEEEEEEEEETTEEEEEEEEHHHHHHHHHHHHHH-TTTPPPPPPP---GGG--HHHHHHHHHHHHHHHHHHHTSHHHHTSHHHHHHHH-

Nearest PDB structures (foldseek):
  4oxw-assembly1_A  TM=1.010E+00  e=5.614E-21  synthetic construct
  6edx-assembly1_A  TM=9.381E-01  e=3.477E-09  Homo sapiens
  1xtn-assembly1_A  TM=9.386E-01  e=5.078E-09  Mus musculus
  5gw0-assembly2_B  TM=9.335E-01  e=1.271E-07  Homo sapiens
  6ee0-assembly1_A  TM=9.149E-01  e=1.693E-06  Homo sapiens

B-factor: mean 36.7, std 24.57, range [15.07, 160.6]